Protein AF-A0AAW3WI13-F1 (afdb_monomer_lite)

pLDDT: mean 82.5, std 10.43, range [44.22, 94.81]

InterPro domains:
  IPR013324 RNA polymerase sigma factor, region 3/4-like [SSF88659] (27-85)

Foldseek 3Di:
DDPVVLVVLVVVVVVVDPVSVVVNCVVVVLQVVLLVVLLVPDDPVLNVLCCVCPVVVDDLVVVCVVVVHDSVVSVVSPVVSVVSSCVSSPPD

Secondary structure (DSSP, 8-state):
--HHHHHHHHHHHHTT-HHHHHHHHHHHHHHHHHHHHHHHTS-HHHHHHHIIIIIS---HHHHHHHTT--HHHHHHHHHHHHHHHHHHHT--

Sequence (92 aa):
MDFDYVETLVTRCKGNDEEAKEKLVYDEMCDYDDLKLALKNLNEEELELIDFVFYKNYTVKEYA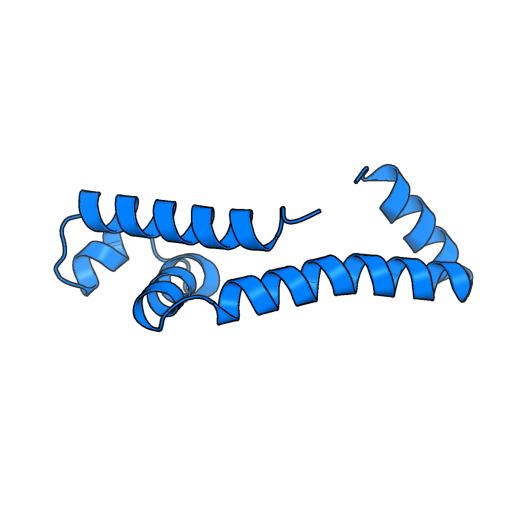YFKNMCYSTAIQRNKNILMKILNNISLY

Radius of gyration: 17.92 Å; chains: 1; bounding box: 33×23×50 Å

Structure (mmCIF, N/CA/C/O backbone):
data_AF-A0AAW3WI13-F1
#
_entry.id   AF-A0AAW3WI13-F1
#
loop_
_atom_site.group_PDB
_atom_site.id
_atom_site.type_symbol
_atom_site.label_atom_id
_atom_site.label_alt_id
_atom_site.label_comp_id
_atom_site.label_asym_id
_atom_site.label_entity_id
_atom_site.label_seq_id
_atom_site.pdbx_PDB_ins_code
_atom_site.Cartn_x
_atom_site.Cartn_y
_atom_site.Cartn_z
_atom_site.occupancy
_atom_site.B_iso_or_equiv
_atom_site.auth_seq_id
_atom_site.auth_comp_id
_atom_site.auth_asym_id
_atom_site.auth_atom_id
_atom_site.pdbx_PDB_model_num
ATOM 1 N N . MET A 1 1 ? 7.666 10.869 -16.968 1.00 59.41 1 MET A N 1
ATOM 2 C CA . MET A 1 1 ? 8.036 10.068 -18.147 1.00 59.41 1 MET A CA 1
ATOM 3 C C . MET A 1 1 ? 6.808 9.880 -19.015 1.00 59.41 1 MET A C 1
ATOM 5 O O . MET A 1 1 ? 5.741 9.688 -18.446 1.00 59.41 1 MET A O 1
ATOM 9 N N . ASP A 1 2 ? 6.927 10.029 -20.333 1.00 70.88 2 ASP A N 1
ATOM 10 C CA . ASP A 1 2 ? 5.784 9.941 -21.255 1.00 70.88 2 ASP A CA 1
ATOM 11 C C . ASP A 1 2 ? 5.624 8.508 -21.785 1.00 70.88 2 ASP A C 1
ATOM 13 O O . ASP A 1 2 ? 6.616 7.831 -22.063 1.00 70.88 2 ASP A O 1
ATOM 17 N N . PHE A 1 3 ? 4.383 8.050 -21.928 1.00 72.44 3 PHE A N 1
ATOM 18 C CA . PHE A 1 3 ? 4.041 6.709 -22.403 1.00 72.44 3 PHE A CA 1
ATOM 19 C C . PHE A 1 3 ? 4.611 6.442 -23.810 1.00 72.44 3 PHE A C 1
ATOM 21 O O . PHE A 1 3 ? 5.133 5.357 -24.076 1.00 72.44 3 PHE A O 1
ATOM 28 N N . ASP A 1 4 ? 4.630 7.472 -24.663 1.00 76.44 4 ASP A N 1
ATOM 29 C CA . ASP A 1 4 ? 5.153 7.419 -26.036 1.00 76.44 4 ASP A CA 1
ATOM 30 C C . ASP A 1 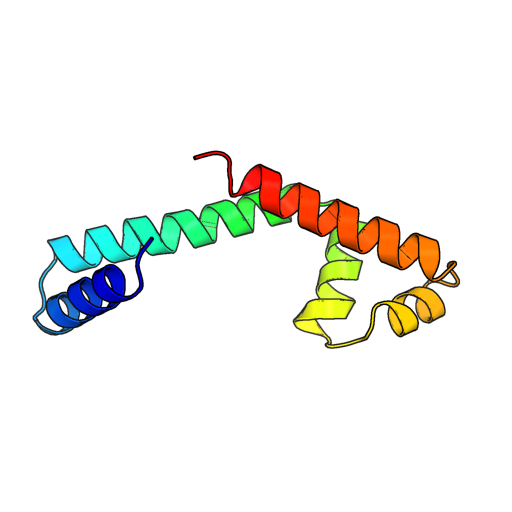4 ? 6.662 7.092 -26.095 1.00 76.44 4 ASP A C 1
ATOM 32 O O . ASP A 1 4 ? 7.156 6.469 -27.044 1.00 76.44 4 ASP A O 1
ATOM 36 N N . TYR A 1 5 ? 7.420 7.485 -25.064 1.00 79.94 5 TYR A N 1
ATOM 37 C CA . TYR A 1 5 ? 8.855 7.208 -24.968 1.00 79.94 5 TYR A CA 1
ATOM 38 C C . TYR A 1 5 ? 9.125 5.725 -24.682 1.00 79.94 5 TYR A C 1
ATOM 40 O O . TYR A 1 5 ? 9.956 5.105 -25.354 1.00 79.94 5 TYR A O 1
ATOM 48 N N . VAL A 1 6 ? 8.374 5.138 -23.744 1.00 76.88 6 VAL A N 1
ATOM 49 C CA . VAL A 1 6 ? 8.473 3.711 -23.396 1.00 76.88 6 VAL A CA 1
ATOM 50 C C . VAL A 1 6 ? 8.074 2.846 -24.592 1.00 76.88 6 VAL A C 1
ATOM 52 O O . VAL A 1 6 ? 8.793 1.913 -24.951 1.00 76.88 6 VAL A O 1
ATOM 55 N N . GLU A 1 7 ? 6.986 3.191 -25.288 1.00 82.00 7 GLU A N 1
ATOM 56 C CA . GLU A 1 7 ? 6.533 2.448 -26.471 1.00 82.00 7 GLU A CA 1
ATOM 57 C C . GLU A 1 7 ? 7.575 2.467 -27.607 1.00 82.00 7 GLU A C 1
ATOM 59 O O . GLU A 1 7 ? 7.834 1.446 -28.264 1.00 82.00 7 GLU A O 1
ATOM 64 N N . THR A 1 8 ? 8.248 3.607 -27.791 1.00 82.94 8 THR A N 1
ATOM 65 C CA . THR A 1 8 ? 9.328 3.760 -28.773 1.00 82.94 8 THR A CA 1
ATOM 66 C C . THR A 1 8 ? 10.524 2.866 -28.443 1.00 82.94 8 THR A C 1
ATOM 68 O O . THR A 1 8 ? 11.052 2.192 -29.334 1.00 82.94 8 THR A O 1
ATOM 71 N N . LEU A 1 9 ? 10.953 2.823 -27.178 1.00 81.06 9 LEU A N 1
ATOM 72 C CA . LEU A 1 9 ? 12.064 1.972 -26.758 1.00 81.06 9 LEU A CA 1
ATOM 73 C C . LEU A 1 9 ? 11.723 0.481 -26.880 1.00 81.06 9 LEU A C 1
ATOM 75 O O . LEU A 1 9 ? 12.510 -0.278 -27.443 1.00 81.06 9 LEU A O 1
ATOM 79 N N . VAL A 1 10 ? 10.522 0.067 -26.460 1.00 82.06 10 VAL A N 1
ATOM 80 C CA . VAL A 1 10 ? 10.058 -1.329 -26.568 1.00 82.06 10 VAL A CA 1
ATOM 81 C C . VAL A 1 10 ? 10.032 -1.789 -28.027 1.00 82.06 10 VAL A C 1
ATOM 83 O O . VAL A 1 10 ? 10.436 -2.911 -28.348 1.00 82.06 10 VAL A O 1
ATOM 86 N N . THR A 1 11 ? 9.599 -0.914 -28.937 1.00 83.88 11 THR A N 1
ATOM 87 C CA . THR A 1 11 ? 9.596 -1.195 -30.378 1.00 83.88 11 THR A CA 1
ATOM 88 C C . THR A 1 11 ? 11.014 -1.398 -30.918 1.00 83.88 11 THR A C 1
ATOM 90 O O . THR A 1 11 ? 11.239 -2.306 -31.720 1.00 83.88 11 THR A O 1
ATOM 93 N N . ARG A 1 12 ? 11.994 -0.621 -30.440 1.00 81.19 12 ARG A N 1
ATOM 94 C CA . ARG A 1 12 ? 13.411 -0.764 -30.823 1.00 81.19 12 ARG A CA 1
ATOM 95 C C . ARG A 1 12 ? 14.061 -2.015 -30.232 1.00 81.19 12 ARG A C 1
ATOM 97 O O . ARG A 1 12 ? 14.799 -2.699 -30.937 1.00 81.19 12 ARG A O 1
ATOM 104 N N . CYS A 1 13 ? 13.719 -2.400 -29.003 1.00 81.12 13 CYS A N 1
ATOM 105 C CA . CYS A 1 13 ? 14.206 -3.642 -28.394 1.00 81.12 13 CYS A CA 1
ATOM 106 C C . CYS A 1 13 ? 13.741 -4.897 -29.142 1.00 81.12 13 CYS A C 1
ATOM 108 O O . CYS A 1 13 ? 14.514 -5.850 -29.266 1.00 81.12 13 CYS A O 1
ATOM 110 N N . LYS A 1 14 ? 12.520 -4.888 -29.703 1.00 81.62 14 LYS A N 1
ATOM 111 C CA . LYS A 1 14 ? 12.044 -5.947 -30.618 1.00 81.62 14 LYS A CA 1
ATOM 112 C C . LYS A 1 14 ? 12.903 -6.053 -31.887 1.00 81.62 14 LYS A C 1
ATOM 114 O O . LYS A 1 14 ? 12.962 -7.121 -32.487 1.00 81.62 14 LYS A O 1
ATOM 119 N N . GLY A 1 15 ? 13.593 -4.976 -32.262 1.00 81.12 15 GLY A N 1
ATOM 120 C CA . GLY A 1 15 ? 14.586 -4.921 -33.336 1.00 81.12 15 GLY A CA 1
ATOM 121 C C . GLY A 1 15 ? 16.007 -5.339 -32.932 1.00 81.12 15 GLY A C 1
ATOM 122 O O . GLY A 1 15 ? 16.922 -5.123 -33.718 1.00 81.12 15 GLY A O 1
ATOM 123 N N . ASN A 1 16 ? 16.205 -5.936 -31.747 1.00 82.00 16 ASN A N 1
ATOM 124 C CA . ASN A 1 16 ? 17.508 -6.328 -31.184 1.00 82.00 16 ASN A CA 1
ATOM 125 C C . ASN A 1 16 ? 18.493 -5.183 -30.888 1.00 82.00 16 ASN A C 1
ATOM 127 O O . ASN A 1 16 ? 19.666 -5.456 -30.653 1.00 82.00 16 ASN A O 1
ATOM 131 N N . ASP A 1 17 ? 18.026 -3.938 -30.814 1.00 88.38 17 ASP A N 1
ATOM 132 C CA . ASP A 1 17 ? 18.848 -2.802 -30.391 1.00 88.38 17 ASP A CA 1
ATOM 133 C C . ASP A 1 17 ? 19.281 -2.961 -28.919 1.00 88.38 17 ASP A C 1
ATOM 135 O O . ASP A 1 17 ? 18.446 -3.086 -28.018 1.00 88.38 17 ASP A O 1
ATOM 139 N N . GLU A 1 18 ? 20.591 -3.018 -28.693 1.00 83.75 18 GLU A N 1
ATOM 140 C CA . GLU A 1 18 ? 21.208 -3.270 -27.388 1.00 83.75 18 GLU A CA 1
ATOM 141 C C . GLU A 1 18 ? 21.235 -2.004 -26.515 1.00 83.75 18 GLU A C 1
ATOM 143 O O . GLU A 1 18 ? 20.999 -2.091 -25.313 1.00 83.75 18 GLU A O 1
ATOM 148 N N . GLU A 1 19 ? 21.372 -0.820 -27.121 1.00 82.81 19 GLU A N 1
ATOM 149 C CA . GLU A 1 19 ? 21.340 0.474 -26.426 1.00 82.81 19 GLU A CA 1
ATOM 150 C C . GLU A 1 19 ? 19.924 0.789 -25.921 1.00 82.81 19 GLU A C 1
ATOM 152 O O . GLU A 1 19 ? 19.739 1.290 -24.811 1.00 82.81 19 GLU A O 1
ATOM 157 N N . ALA A 1 20 ? 18.897 0.457 -26.711 1.00 80.12 20 ALA A N 1
ATOM 158 C CA . ALA A 1 20 ? 17.506 0.585 -26.283 1.00 80.12 20 ALA A CA 1
ATOM 159 C C . ALA A 1 20 ? 17.171 -0.369 -25.125 1.00 80.12 20 ALA A C 1
ATOM 161 O O . ALA A 1 20 ? 16.431 0.017 -24.220 1.00 80.12 20 ALA A O 1
ATOM 162 N N . LYS A 1 21 ? 17.731 -1.591 -25.133 1.00 74.25 21 LYS A N 1
ATOM 163 C CA . LYS A 1 21 ? 17.582 -2.550 -24.025 1.00 74.25 21 LYS A CA 1
ATOM 164 C C . LYS A 1 21 ? 18.254 -2.027 -22.766 1.00 74.25 21 LYS A C 1
ATOM 166 O O . LYS A 1 21 ? 17.634 -2.057 -21.716 1.00 74.25 21 LYS A O 1
ATOM 171 N N . GLU A 1 22 ? 19.481 -1.528 -22.870 1.00 77.62 22 GLU A N 1
ATOM 172 C CA . GLU A 1 22 ? 20.213 -0.981 -21.727 1.00 77.62 22 GLU A CA 1
ATOM 173 C C . GLU A 1 22 ? 19.509 0.251 -21.145 1.00 77.62 22 GLU A C 1
ATOM 175 O O . GLU A 1 22 ? 19.371 0.348 -19.931 1.00 77.62 22 GLU A O 1
ATOM 180 N N . LYS A 1 23 ? 18.960 1.136 -21.991 1.00 75.12 23 LYS A N 1
ATOM 181 C CA . LYS A 1 23 ? 18.146 2.277 -21.542 1.00 75.12 23 LYS A CA 1
ATOM 182 C C . LYS A 1 23 ? 16.831 1.857 -20.895 1.00 75.12 23 LYS A C 1
ATOM 184 O O . LYS A 1 23 ? 16.530 2.387 -19.838 1.00 75.12 23 LYS A O 1
ATOM 189 N N . LEU A 1 24 ? 16.071 0.920 -21.475 1.00 72.75 24 LEU A N 1
ATOM 190 C CA . LEU A 1 24 ? 14.856 0.401 -20.824 1.00 72.75 24 LEU A CA 1
ATOM 191 C C . LEU A 1 24 ? 15.170 -0.271 -19.501 1.00 72.75 24 LEU A C 1
ATOM 193 O O . LEU A 1 24 ? 14.470 -0.043 -18.531 1.00 72.75 24 LEU A O 1
ATOM 197 N N . VAL A 1 25 ? 16.217 -1.092 -19.463 1.00 67.69 25 VAL A N 1
ATOM 198 C CA . VAL A 1 25 ? 16.628 -1.780 -18.243 1.00 67.69 25 VAL A CA 1
ATOM 199 C C . VAL A 1 25 ? 17.059 -0.765 -17.199 1.00 67.69 25 VAL A C 1
ATOM 201 O O . VAL A 1 25 ? 16.635 -0.889 -16.067 1.00 67.69 25 VAL A O 1
ATOM 204 N N . TYR A 1 26 ? 17.842 0.253 -17.549 1.00 67.00 26 TYR A N 1
ATOM 205 C CA . TYR A 1 26 ? 18.252 1.293 -16.605 1.00 67.00 26 TYR A CA 1
ATOM 206 C C . TYR A 1 26 ? 17.051 2.052 -16.025 1.00 67.00 26 TYR A C 1
ATOM 208 O O . TYR A 1 26 ? 17.014 2.331 -14.834 1.00 67.00 26 TYR A O 1
ATOM 216 N N . ASP A 1 27 ? 16.064 2.342 -16.862 1.00 63.31 27 ASP A N 1
ATOM 217 C CA . ASP A 1 27 ? 14.883 3.133 -16.525 1.00 63.31 27 ASP A CA 1
ATOM 218 C C . ASP A 1 27 ? 13.847 2.313 -15.725 1.00 63.31 27 ASP A C 1
ATOM 220 O O . ASP A 1 27 ? 13.440 2.714 -14.637 1.00 63.31 27 ASP A O 1
ATOM 224 N N . GLU A 1 28 ? 13.531 1.088 -16.167 1.00 62.25 28 GLU A N 1
ATOM 225 C CA . GLU A 1 28 ? 12.692 0.134 -15.423 1.00 62.25 28 GLU A CA 1
ATOM 226 C C . GLU A 1 28 ? 13.371 -0.368 -14.136 1.00 62.25 28 GLU A C 1
ATOM 228 O O . GLU A 1 28 ? 12.690 -0.609 -13.135 1.00 62.25 28 GLU A O 1
ATOM 233 N N . MET A 1 29 ? 14.702 -0.546 -14.125 1.00 59.12 29 MET A N 1
ATOM 234 C CA . MET A 1 29 ? 15.432 -0.929 -12.909 1.00 59.12 29 MET A CA 1
ATOM 235 C C . MET A 1 29 ? 15.498 0.221 -11.916 1.00 59.12 29 MET A C 1
ATOM 237 O O . MET A 1 29 ? 15.406 -0.063 -10.727 1.00 59.12 29 MET A O 1
ATOM 241 N N . CYS A 1 30 ? 15.617 1.478 -12.362 1.00 58.44 30 CYS A N 1
ATOM 242 C CA . CYS A 1 30 ? 15.584 2.631 -11.459 1.00 58.44 30 CYS A CA 1
ATOM 243 C C . CYS A 1 30 ? 14.252 2.663 -10.699 1.00 58.44 30 CYS A C 1
ATOM 245 O O . CYS A 1 30 ? 14.249 2.600 -9.472 1.00 58.44 30 CYS A O 1
ATOM 247 N N . ASP A 1 31 ? 13.126 2.589 -11.415 1.00 67.38 31 ASP A N 1
ATOM 248 C CA . ASP A 1 31 ? 11.793 2.569 -10.803 1.00 67.38 31 ASP A CA 1
ATOM 249 C C . ASP A 1 31 ? 11.591 1.362 -9.862 1.00 67.38 31 ASP A C 1
ATOM 251 O O . ASP A 1 31 ? 10.994 1.482 -8.785 1.00 67.38 31 ASP A O 1
ATOM 255 N N . TYR A 1 32 ? 12.097 0.180 -10.238 1.00 71.44 32 TYR A N 1
ATOM 256 C CA . TYR A 1 32 ? 11.983 -1.030 -9.419 1.00 71.44 32 TYR A CA 1
ATOM 257 C C . TYR A 1 32 ? 12.869 -0.996 -8.168 1.00 71.44 32 TYR A C 1
ATOM 259 O O . TYR A 1 32 ? 12.414 -1.375 -7.083 1.00 71.44 32 TYR A O 1
ATOM 267 N N . ASP A 1 33 ? 14.126 -0.572 -8.293 1.00 72.88 33 ASP A N 1
ATOM 268 C CA . ASP A 1 33 ? 15.064 -0.515 -7.175 1.00 72.88 33 ASP A CA 1
ATOM 269 C C . ASP A 1 33 ? 14.712 0.618 -6.208 1.00 72.88 33 ASP A C 1
ATOM 271 O O . ASP A 1 33 ? 14.795 0.403 -4.995 1.00 72.88 33 ASP A O 1
ATOM 275 N N . ASP A 1 34 ? 14.206 1.750 -6.701 1.00 75.38 34 ASP A N 1
ATOM 276 C CA . ASP A 1 34 ? 13.685 2.839 -5.871 1.00 75.38 34 ASP A CA 1
ATOM 277 C C . ASP A 1 34 ? 12.441 2.397 -5.099 1.00 75.38 34 ASP A C 1
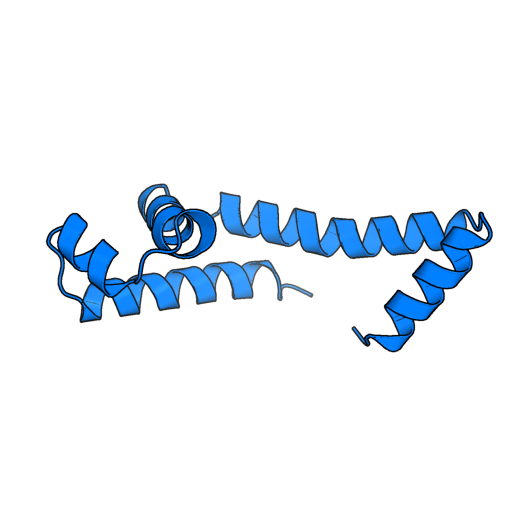ATOM 279 O O . ASP A 1 34 ? 12.352 2.594 -3.882 1.00 75.38 34 ASP A O 1
ATOM 283 N N . LEU A 1 35 ? 11.509 1.694 -5.755 1.00 78.88 35 LEU A N 1
ATOM 284 C CA . LEU A 1 35 ? 10.354 1.101 -5.080 1.00 78.88 35 LEU A CA 1
ATOM 285 C C . LEU A 1 35 ? 10.791 0.064 -4.036 1.00 78.88 35 LEU A C 1
ATOM 287 O O . LEU A 1 35 ? 10.281 0.040 -2.914 1.00 78.88 35 LEU A O 1
ATOM 291 N N . LYS A 1 36 ? 11.761 -0.790 -4.366 1.00 82.00 36 LYS A N 1
ATOM 292 C CA . LYS A 1 36 ? 12.285 -1.817 -3.458 1.00 82.00 36 LYS A CA 1
ATOM 293 C C . LYS A 1 36 ? 13.016 -1.208 -2.264 1.00 82.00 36 LYS A C 1
ATOM 295 O O . LYS A 1 36 ? 12.891 -1.723 -1.151 1.00 82.00 36 LYS A O 1
ATOM 300 N N . LEU A 1 37 ? 13.763 -0.127 -2.465 1.00 81.31 37 LEU A N 1
ATOM 301 C CA . LEU A 1 37 ? 14.428 0.622 -1.404 1.00 81.31 37 LEU A CA 1
ATOM 302 C C . LEU A 1 37 ? 13.400 1.328 -0.511 1.00 81.31 37 LEU A C 1
ATOM 304 O O . LEU A 1 37 ? 13.475 1.222 0.713 1.00 81.31 37 LEU A O 1
ATOM 308 N N . ALA A 1 38 ? 12.390 1.959 -1.114 1.00 82.12 38 ALA A N 1
ATOM 309 C CA . ALA A 1 38 ? 11.283 2.588 -0.407 1.00 82.12 38 ALA A CA 1
ATOM 310 C C . ALA A 1 38 ? 10.526 1.584 0.477 1.00 82.12 38 ALA A C 1
ATOM 312 O O . ALA A 1 38 ? 10.226 1.886 1.632 1.00 82.12 38 ALA A O 1
ATOM 313 N N . LEU A 1 39 ? 10.283 0.368 -0.028 1.00 84.31 39 LEU A N 1
ATOM 314 C CA . LEU A 1 39 ? 9.669 -0.715 0.741 1.00 84.31 39 LEU A CA 1
ATOM 315 C C . LEU A 1 39 ? 10.579 -1.226 1.869 1.00 84.31 39 LEU A C 1
ATOM 317 O O . LEU A 1 39 ? 10.089 -1.493 2.961 1.00 84.31 39 LEU A O 1
ATOM 321 N N . LYS A 1 40 ? 11.899 -1.321 1.658 1.00 84.75 40 LYS A N 1
ATOM 322 C CA . LYS A 1 40 ? 12.857 -1.695 2.720 1.00 84.75 40 LYS A CA 1
ATOM 323 C C . LYS A 1 40 ? 12.926 -0.683 3.867 1.00 84.75 40 LYS A C 1
ATOM 325 O O . LYS A 1 40 ? 13.287 -1.064 4.976 1.00 84.75 40 LYS A O 1
ATOM 330 N N . ASN A 1 41 ? 12.598 0.582 3.609 1.00 85.25 41 ASN A N 1
ATOM 331 C CA . ASN A 1 41 ? 12.573 1.640 4.622 1.00 85.25 41 ASN A CA 1
ATOM 332 C C . ASN A 1 41 ? 11.291 1.636 5.478 1.00 85.25 41 ASN A C 1
ATOM 334 O O . ASN A 1 41 ? 11.175 2.432 6.416 1.00 85.25 41 ASN A O 1
ATOM 338 N N . LEU A 1 42 ? 10.326 0.764 5.173 1.00 87.19 42 LEU A N 1
ATOM 339 C CA . LEU A 1 42 ? 9.126 0.558 5.980 1.00 87.19 42 LEU A CA 1
ATOM 340 C C . LEU A 1 42 ? 9.412 -0.403 7.135 1.00 87.19 42 LEU A C 1
ATOM 342 O O . LEU A 1 42 ? 10.210 -1.332 7.017 1.00 87.19 42 LEU A O 1
ATOM 346 N N . ASN A 1 43 ? 8.737 -0.193 8.263 1.00 90.44 43 ASN A N 1
ATOM 347 C CA . ASN A 1 43 ? 8.801 -1.142 9.375 1.00 90.44 43 ASN A CA 1
ATOM 348 C C . ASN A 1 43 ? 7.876 -2.357 9.147 1.00 90.44 43 ASN A C 1
ATOM 350 O O . ASN A 1 43 ? 7.068 -2.377 8.220 1.00 90.44 43 ASN A O 1
ATOM 354 N N . GLU A 1 44 ? 7.972 -3.369 10.014 1.00 89.75 44 GLU A N 1
ATOM 355 C CA . GLU A 1 44 ? 7.184 -4.606 9.890 1.00 89.75 44 GLU A CA 1
ATOM 356 C C . GLU A 1 44 ? 5.665 -4.364 9.904 1.00 89.75 44 GLU A C 1
ATOM 358 O O . GLU A 1 44 ? 4.954 -4.954 9.094 1.00 89.75 44 GLU A O 1
ATOM 363 N N . GLU A 1 45 ? 5.158 -3.463 10.755 1.00 86.88 45 GLU A N 1
ATOM 364 C CA . GLU A 1 45 ? 3.722 -3.136 10.788 1.00 86.88 45 GLU A CA 1
ATOM 365 C C . GLU A 1 45 ? 3.258 -2.440 9.499 1.00 86.88 45 GLU A C 1
ATOM 367 O O . GLU A 1 45 ? 2.129 -2.626 9.043 1.00 86.88 45 GLU A O 1
ATOM 372 N N . GLU A 1 46 ? 4.113 -1.598 8.921 1.00 90.38 46 GLU A N 1
ATOM 373 C CA . GLU A 1 46 ? 3.841 -0.867 7.686 1.00 90.38 46 GLU A CA 1
ATOM 374 C C . GLU A 1 46 ? 3.840 -1.805 6.473 1.00 90.38 46 GLU A C 1
ATOM 376 O O . GLU A 1 46 ? 2.946 -1.715 5.628 1.00 90.38 46 GLU A O 1
ATOM 381 N N . LEU A 1 47 ? 4.791 -2.740 6.423 1.00 89.94 47 LEU A N 1
ATOM 382 C CA . LEU A 1 47 ? 4.839 -3.800 5.417 1.00 89.94 47 LEU A CA 1
ATOM 383 C C . LEU A 1 47 ? 3.639 -4.738 5.527 1.00 89.94 47 LEU A C 1
ATOM 385 O O . LEU A 1 47 ? 3.059 -5.098 4.507 1.00 89.94 47 LEU A O 1
ATOM 389 N N . GLU A 1 48 ? 3.231 -5.094 6.745 1.00 91.38 48 GLU A N 1
ATOM 390 C CA . GLU A 1 48 ? 2.049 -5.924 6.969 1.00 91.38 48 GLU A CA 1
ATOM 391 C C . GLU A 1 48 ? 0.784 -5.247 6.435 1.00 91.38 48 GLU A C 1
ATOM 393 O O . GLU A 1 48 ? -0.017 -5.905 5.773 1.00 91.38 48 GLU A O 1
ATOM 398 N N . LEU A 1 49 ? 0.609 -3.937 6.662 1.00 90.50 49 LEU A N 1
ATOM 399 C CA . LEU A 1 49 ? -0.528 -3.196 6.108 1.00 90.50 49 LEU A CA 1
ATOM 400 C C . LEU A 1 49 ? -0.504 -3.194 4.574 1.00 90.50 49 LEU A C 1
ATOM 402 O O . LEU A 1 49 ? -1.543 -3.426 3.956 1.00 90.50 49 LEU A O 1
ATOM 406 N N . ILE A 1 50 ? 0.659 -2.942 3.963 1.00 89.94 50 ILE A N 1
ATOM 407 C CA . ILE A 1 50 ? 0.816 -2.984 2.502 1.00 89.94 50 ILE A CA 1
ATOM 408 C C . ILE A 1 50 ? 0.463 -4.376 1.976 1.00 89.94 50 ILE A C 1
ATOM 410 O O . ILE A 1 50 ? -0.301 -4.493 1.022 1.00 89.94 50 ILE A O 1
ATOM 414 N N . ASP A 1 51 ? 0.950 -5.432 2.623 1.00 90.69 51 ASP A N 1
ATOM 415 C CA . ASP A 1 51 ? 0.671 -6.807 2.223 1.00 90.69 51 ASP A CA 1
ATOM 416 C C . ASP A 1 51 ? -0.809 -7.165 2.342 1.00 90.69 51 ASP A C 1
ATOM 418 O O . ASP A 1 51 ? -1.394 -7.757 1.434 1.00 90.69 51 ASP A O 1
ATOM 422 N N . PHE A 1 52 ? -1.455 -6.715 3.414 1.00 90.12 52 PHE A N 1
ATOM 423 C CA . PHE A 1 52 ? -2.884 -6.911 3.604 1.00 90.12 52 PHE A CA 1
ATOM 424 C C . PHE A 1 52 ? -3.718 -6.211 2.527 1.00 90.12 52 PHE A C 1
ATOM 426 O O . PHE A 1 52 ? -4.639 -6.809 1.969 1.00 90.12 52 PHE A O 1
ATOM 433 N N . VAL A 1 53 ? -3.400 -4.950 2.237 1.00 88.31 53 VAL A N 1
ATOM 434 C CA . VAL A 1 53 ? -4.220 -4.106 1.363 1.00 88.31 53 VAL A CA 1
ATOM 435 C C . VAL A 1 53 ? -3.937 -4.367 -0.115 1.00 88.31 53 VAL A C 1
ATOM 437 O O . VAL A 1 53 ? -4.872 -4.476 -0.902 1.00 88.31 53 VAL A O 1
ATOM 440 N N . PHE A 1 54 ? -2.666 -4.493 -0.500 1.00 84.25 54 PHE A N 1
ATOM 441 C CA . PHE A 1 54 ? -2.257 -4.559 -1.905 1.00 84.25 54 PHE A CA 1
ATOM 442 C C . PHE A 1 54 ? -2.049 -5.987 -2.418 1.00 84.25 54 PHE A C 1
ATOM 444 O O . PHE A 1 54 ? -2.435 -6.268 -3.549 1.00 84.25 54 PHE A O 1
ATOM 451 N N . TYR A 1 55 ? -1.481 -6.902 -1.622 1.00 86.19 55 TYR A N 1
ATOM 452 C CA . TYR A 1 55 ? -1.220 -8.278 -2.080 1.00 86.19 55 TYR A CA 1
ATOM 453 C C . TYR A 1 55 ? -2.362 -9.239 -1.747 1.00 86.19 55 TYR A C 1
ATOM 455 O O . TYR A 1 55 ? -2.724 -10.085 -2.564 1.00 86.19 55 TYR A O 1
ATOM 463 N N . LYS A 1 56 ? -2.970 -9.096 -0.567 1.00 88.62 56 LYS A N 1
ATOM 464 C CA . LYS A 1 56 ? -4.107 -9.921 -0.127 1.00 88.62 56 LYS A CA 1
ATOM 465 C C . LYS A 1 56 ? -5.471 -9.321 -0.474 1.00 88.62 56 LYS A C 1
ATOM 467 O O . LYS A 1 56 ? -6.487 -9.984 -0.283 1.00 88.62 56 LYS A O 1
ATOM 472 N N . ASN A 1 57 ? -5.480 -8.109 -1.031 1.00 88.12 57 ASN A N 1
ATOM 473 C CA . ASN A 1 57 ? -6.657 -7.432 -1.572 1.00 88.12 57 ASN A CA 1
ATOM 474 C C . ASN A 1 57 ? -7.767 -7.163 -0.534 1.00 88.12 57 ASN A C 1
ATOM 476 O O . ASN A 1 57 ? -8.948 -7.089 -0.877 1.00 88.12 57 ASN A O 1
ATOM 480 N N . TYR A 1 58 ? -7.398 -7.028 0.743 1.00 90.00 58 TYR A N 1
ATOM 481 C CA . TYR A 1 58 ? -8.318 -6.609 1.796 1.00 90.00 58 TYR A CA 1
ATOM 482 C C . TYR A 1 58 ? -8.489 -5.092 1.805 1.00 90.00 58 TYR A C 1
ATOM 484 O O . TYR A 1 58 ? -7.613 -4.314 1.432 1.00 90.00 58 TYR A O 1
ATOM 492 N N . THR A 1 59 ? -9.612 -4.635 2.336 1.00 91.19 59 THR A N 1
ATOM 493 C CA . THR A 1 59 ? -9.828 -3.215 2.594 1.00 91.19 59 THR A CA 1
ATOM 494 C C . THR A 1 59 ? -9.086 -2.762 3.854 1.00 91.19 59 THR A C 1
ATOM 496 O O . THR A 1 59 ? -8.925 -3.504 4.825 1.00 91.19 59 THR A O 1
ATOM 499 N N . VAL A 1 60 ? -8.727 -1.475 3.912 1.00 90.19 60 VAL A N 1
ATOM 500 C CA . VAL A 1 60 ? -8.172 -0.852 5.133 1.00 90.19 60 VAL A CA 1
ATOM 501 C C . VAL A 1 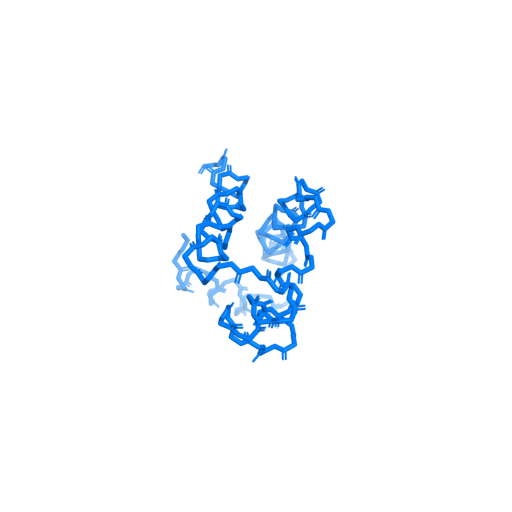60 ? -9.125 -1.013 6.330 1.00 90.19 60 VAL A C 1
ATOM 503 O O . VAL A 1 60 ? -8.690 -1.083 7.479 1.00 90.19 60 VAL A O 1
ATOM 506 N N . LYS A 1 61 ? -10.437 -1.105 6.072 1.00 91.69 61 LYS A N 1
ATOM 507 C CA . LYS A 1 61 ? -11.458 -1.347 7.097 1.00 91.69 61 LYS A CA 1
ATOM 508 C C . LYS A 1 61 ? -11.353 -2.749 7.697 1.00 91.69 61 LYS A C 1
ATOM 510 O O . LYS A 1 61 ? -11.439 -2.883 8.914 1.00 91.69 61 LYS A O 1
ATOM 515 N N . GLU A 1 62 ? -11.155 -3.770 6.868 1.00 91.88 62 GLU A N 1
ATOM 516 C CA . GLU A 1 62 ? -10.943 -5.145 7.332 1.00 91.88 62 GLU A CA 1
ATOM 517 C C . GLU A 1 62 ? -9.636 -5.263 8.107 1.00 91.88 62 GLU A C 1
ATOM 519 O O . GLU A 1 62 ? -9.638 -5.819 9.201 1.00 91.88 62 GLU A O 1
ATOM 524 N N . TYR A 1 63 ? -8.550 -4.652 7.623 1.00 91.88 63 TYR A N 1
ATOM 525 C CA . TYR A 1 63 ? -7.295 -4.591 8.377 1.00 91.88 63 TYR A CA 1
ATOM 526 C C . TYR A 1 63 ? -7.487 -3.959 9.765 1.00 91.88 63 TYR A C 1
ATOM 528 O O . TYR A 1 63 ? -7.019 -4.497 10.769 1.00 91.88 63 TYR A O 1
ATOM 536 N N . ALA A 1 64 ? -8.221 -2.842 9.840 1.00 93.12 64 ALA A N 1
ATOM 537 C CA . ALA A 1 64 ? -8.515 -2.180 11.108 1.00 93.12 64 ALA A CA 1
ATOM 538 C C . ALA A 1 64 ? -9.279 -3.102 12.072 1.00 93.12 64 ALA A C 1
ATOM 540 O O . ALA A 1 64 ? -8.971 -3.140 13.263 1.00 93.12 64 ALA A O 1
ATOM 541 N N . TYR A 1 65 ? -10.232 -3.877 11.547 1.00 93.38 65 TYR A N 1
ATOM 542 C CA . TYR A 1 65 ? -10.970 -4.874 12.315 1.00 93.38 65 TYR A CA 1
ATOM 543 C C . TYR A 1 65 ? -10.056 -6.001 12.817 1.00 93.38 65 TYR A C 1
ATOM 545 O O . TYR A 1 65 ? -10.068 -6.303 14.009 1.00 93.38 65 TYR A O 1
ATOM 553 N N . PHE A 1 66 ? -9.206 -6.566 11.952 1.00 90.88 66 PHE A N 1
ATOM 554 C CA . PHE A 1 66 ? -8.269 -7.636 12.321 1.00 90.88 66 PHE A CA 1
ATOM 555 C C . PHE A 1 66 ? -7.262 -7.207 13.390 1.00 90.88 66 PHE A C 1
ATOM 557 O O . PHE A 1 66 ? -6.968 -7.973 14.305 1.00 90.88 66 PHE A O 1
ATOM 564 N N . LYS A 1 67 ? -6.756 -5.973 13.310 1.00 89.12 67 LYS A N 1
ATOM 565 C CA . LYS A 1 67 ? -5.828 -5.412 14.301 1.00 89.12 67 LYS A CA 1
ATOM 566 C C . LYS A 1 67 ? -6.519 -4.825 15.533 1.00 89.12 67 LYS A C 1
ATOM 568 O O . LYS A 1 67 ? -5.831 -4.284 16.395 1.00 89.12 67 LYS A O 1
ATOM 573 N N . ASN A 1 68 ? -7.850 -4.911 15.621 1.00 92.50 68 ASN A N 1
ATOM 574 C CA . ASN A 1 68 ? -8.652 -4.292 16.676 1.00 92.50 68 ASN A CA 1
ATOM 575 C C . ASN A 1 68 ? -8.289 -2.806 16.896 1.00 92.50 68 ASN A C 1
ATOM 577 O O . ASN A 1 68 ? 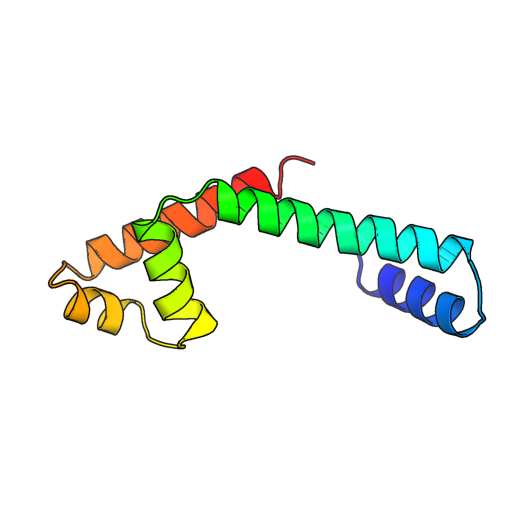-8.067 -2.354 18.019 1.00 92.50 68 ASN A O 1
ATOM 581 N N . MET A 1 69 ? -8.173 -2.049 15.800 1.00 92.06 69 MET A N 1
ATOM 582 C CA . MET A 1 69 ? -7.811 -0.632 15.814 1.00 92.06 69 MET A CA 1
ATOM 583 C C . MET A 1 69 ? -8.891 0.251 15.193 1.00 92.06 69 MET A C 1
ATOM 585 O O . MET A 1 69 ? -9.698 -0.178 14.368 1.00 92.06 69 MET A O 1
ATOM 589 N N . CYS A 1 70 ? -8.877 1.532 15.558 1.00 94.81 70 CYS A N 1
ATOM 590 C CA . CYS A 1 70 ? -9.784 2.515 14.980 1.00 94.81 70 CYS A CA 1
ATOM 591 C C . CYS A 1 70 ? -9.550 2.668 13.471 1.00 94.81 70 CYS A C 1
ATOM 593 O O . CYS A 1 70 ? -8.421 2.845 13.011 1.00 94.81 70 CYS A O 1
ATOM 595 N N . TYR A 1 71 ? -10.640 2.691 12.701 1.00 92.31 71 TYR A N 1
ATOM 596 C CA . TYR A 1 71 ? -10.582 2.844 11.246 1.00 92.31 71 TYR A CA 1
ATOM 597 C C . TYR A 1 71 ? -9.864 4.130 10.807 1.00 92.31 71 TYR A C 1
ATOM 599 O O . TYR A 1 71 ? -9.045 4.102 9.891 1.00 92.31 71 TYR A O 1
ATOM 607 N N . SER A 1 72 ? -10.111 5.251 11.492 1.00 93.56 72 SER A N 1
ATOM 608 C CA . SER A 1 72 ? -9.419 6.520 11.231 1.00 93.56 72 SER A CA 1
ATOM 609 C C . SER A 1 72 ? -7.903 6.397 11.403 1.00 93.56 72 SER A C 1
ATOM 611 O O . SER A 1 72 ? -7.150 6.905 10.574 1.00 93.56 72 SER A O 1
ATOM 613 N N . THR A 1 73 ? -7.451 5.662 12.422 1.00 93.69 73 THR A N 1
ATOM 614 C CA . T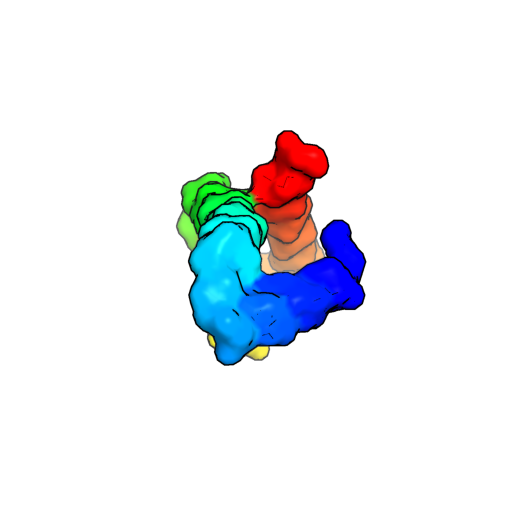HR A 1 73 ? -6.032 5.373 12.660 1.00 93.69 73 THR A CA 1
ATOM 615 C C . THR A 1 73 ? -5.440 4.517 11.544 1.00 93.69 73 THR A C 1
ATOM 617 O O . THR A 1 73 ? -4.355 4.831 11.059 1.00 93.69 73 THR A O 1
ATOM 620 N N . ALA A 1 74 ? -6.147 3.480 11.088 1.00 92.56 74 ALA A N 1
ATOM 621 C CA . ALA A 1 74 ? -5.701 2.649 9.968 1.00 92.56 74 ALA A CA 1
ATOM 622 C C . ALA A 1 74 ? -5.561 3.462 8.669 1.00 92.56 74 ALA A C 1
ATOM 624 O O . ALA A 1 74 ? -4.564 3.339 7.960 1.00 92.56 74 ALA A O 1
ATOM 625 N N . ILE A 1 75 ? -6.509 4.364 8.395 1.00 93.12 75 ILE A N 1
ATOM 626 C CA . ILE A 1 75 ? -6.448 5.278 7.245 1.00 93.12 75 ILE A CA 1
ATOM 627 C C . ILE A 1 75 ? -5.273 6.253 7.362 1.00 93.12 75 ILE A C 1
ATOM 629 O O . ILE A 1 75 ? -4.564 6.472 6.380 1.00 93.12 75 ILE A O 1
ATOM 633 N N . GLN A 1 76 ? -5.043 6.826 8.546 1.00 93.31 76 GLN A N 1
ATOM 634 C CA . GLN A 1 76 ? -3.898 7.704 8.795 1.00 93.31 76 GLN A CA 1
ATOM 635 C C . GLN A 1 76 ? -2.575 6.963 8.560 1.00 93.31 76 GLN A C 1
ATOM 637 O O . GLN A 1 76 ? -1.692 7.487 7.884 1.00 93.31 76 GLN A O 1
ATOM 642 N N . ARG A 1 77 ? -2.455 5.728 9.064 1.00 91.94 77 ARG A N 1
ATOM 643 C CA . ARG A 1 77 ? -1.280 4.874 8.843 1.00 91.94 77 ARG A CA 1
ATOM 644 C C . ARG A 1 77 ? -1.073 4.587 7.360 1.00 91.94 77 ARG A C 1
ATOM 646 O O . ARG A 1 77 ? 0.022 4.822 6.863 1.00 91.94 77 ARG A O 1
ATOM 653 N N . ASN A 1 78 ? -2.126 4.189 6.644 1.00 91.69 78 ASN A N 1
ATOM 654 C CA . ASN A 1 78 ? -2.056 3.931 5.205 1.00 91.69 78 ASN A CA 1
ATOM 655 C C . ASN A 1 78 ? -1.554 5.159 4.428 1.00 91.69 78 ASN A C 1
ATOM 657 O O . ASN A 1 78 ? -0.653 5.053 3.603 1.00 91.69 78 ASN A O 1
ATOM 661 N N . LYS A 1 79 ? -2.077 6.350 4.744 1.00 92.06 79 LYS A N 1
ATOM 662 C CA . LYS A 1 79 ? -1.608 7.603 4.134 1.00 92.06 79 LYS A CA 1
ATOM 663 C C . LYS A 1 79 ? -0.136 7.882 4.431 1.00 92.06 79 LYS A C 1
ATOM 665 O O . LYS A 1 79 ? 0.601 8.231 3.518 1.00 92.06 79 LYS A O 1
ATOM 670 N N . ASN A 1 80 ? 0.293 7.718 5.681 1.00 92.12 80 ASN A N 1
ATOM 671 C CA . ASN A 1 80 ? 1.681 7.967 6.073 1.00 92.12 80 ASN A CA 1
ATOM 672 C C . ASN A 1 80 ? 2.657 7.018 5.365 1.00 92.12 80 ASN A C 1
ATOM 674 O O . ASN A 1 80 ? 3.730 7.449 4.956 1.00 92.12 80 ASN A O 1
ATOM 678 N N . ILE A 1 81 ? 2.276 5.751 5.189 1.00 91.44 81 ILE A N 1
ATOM 679 C CA . ILE A 1 81 ? 3.076 4.753 4.471 1.00 91.44 81 ILE A CA 1
ATOM 680 C C . ILE A 1 81 ? 3.214 5.131 2.998 1.00 91.44 81 ILE A C 1
ATOM 682 O O . ILE A 1 81 ? 4.327 5.186 2.485 1.00 91.44 81 ILE A O 1
ATOM 686 N N . LEU A 1 82 ? 2.106 5.468 2.332 1.00 88.31 82 LEU A N 1
ATOM 687 C CA . LEU A 1 82 ? 2.141 5.916 0.937 1.00 88.31 82 LEU A CA 1
ATOM 688 C C . LEU A 1 82 ? 2.983 7.188 0.773 1.00 88.31 82 LEU A C 1
ATOM 690 O O . LEU A 1 82 ? 3.753 7.289 -0.175 1.00 88.31 82 LEU A O 1
ATOM 694 N N . MET A 1 83 ? 2.897 8.124 1.724 1.00 88.75 83 MET A N 1
ATOM 695 C CA . MET A 1 83 ? 3.722 9.334 1.733 1.00 88.75 83 MET A CA 1
ATOM 696 C C . MET A 1 83 ? 5.213 9.008 1.890 1.00 88.75 83 MET A C 1
ATOM 698 O O . MET A 1 83 ? 6.046 9.606 1.217 1.00 88.75 83 MET A O 1
ATOM 702 N N . LYS A 1 84 ? 5.565 8.046 2.754 1.00 87.38 84 LYS A N 1
ATOM 703 C CA . LYS A 1 84 ? 6.946 7.565 2.898 1.00 87.38 84 LYS A CA 1
ATOM 704 C C . LYS A 1 84 ? 7.456 6.932 1.610 1.00 87.38 84 LYS A C 1
ATOM 706 O O . LYS A 1 84 ? 8.580 7.225 1.218 1.00 87.38 84 LYS A O 1
ATOM 711 N N . ILE A 1 85 ? 6.654 6.085 0.966 1.00 86.12 85 ILE A N 1
ATOM 712 C CA . ILE A 1 85 ? 7.041 5.444 -0.294 1.00 86.12 85 ILE A CA 1
ATOM 713 C C . ILE A 1 85 ? 7.260 6.514 -1.369 1.00 86.12 85 ILE A C 1
ATOM 715 O O . ILE A 1 85 ? 8.325 6.554 -1.975 1.00 86.12 85 ILE A O 1
ATOM 719 N N . LEU A 1 86 ? 6.309 7.441 -1.523 1.00 83.62 86 LEU A N 1
ATOM 720 C CA . LEU A 1 86 ? 6.402 8.538 -2.486 1.00 83.62 86 LEU A CA 1
ATOM 721 C C . LEU A 1 86 ? 7.647 9.403 -2.256 1.00 83.62 86 LEU A C 1
ATOM 723 O O . LEU A 1 86 ? 8.375 9.677 -3.198 1.00 83.62 86 LEU A O 1
ATOM 727 N N . ASN A 1 87 ? 7.937 9.779 -1.009 1.00 82.25 87 ASN A N 1
ATOM 728 C CA . ASN A 1 87 ? 9.113 10.590 -0.687 1.00 82.25 87 ASN A CA 1
ATOM 729 C C . ASN A 1 87 ? 10.444 9.883 -0.975 1.00 82.25 87 ASN A C 1
ATOM 731 O O . ASN A 1 87 ? 11.438 10.569 -1.170 1.00 82.25 87 ASN A O 1
ATOM 735 N N . ASN A 1 88 ? 10.490 8.547 -0.957 1.00 75.06 88 ASN A N 1
ATOM 736 C CA . ASN A 1 88 ? 11.702 7.807 -1.318 1.00 75.06 88 ASN A CA 1
ATOM 737 C C . ASN A 1 88 ? 11.860 7.684 -2.841 1.00 75.06 88 ASN A C 1
ATOM 739 O O . ASN A 1 88 ? 12.985 7.723 -3.318 1.00 75.06 88 ASN A O 1
ATOM 743 N N . ILE A 1 89 ? 10.756 7.567 -3.587 1.00 72.94 89 ILE A N 1
ATOM 744 C CA . ILE A 1 89 ? 10.771 7.436 -5.055 1.00 72.94 89 ILE A CA 1
ATOM 745 C C . ILE A 1 89 ? 10.955 8.803 -5.736 1.00 72.94 89 ILE A C 1
ATOM 747 O O . ILE A 1 89 ? 11.653 8.918 -6.731 1.00 72.94 89 ILE A O 1
ATOM 751 N N . SER A 1 90 ? 10.369 9.874 -5.197 1.00 62.03 90 SER A N 1
ATOM 752 C CA . SER A 1 90 ? 10.455 11.232 -5.762 1.00 62.03 90 SER A CA 1
ATOM 753 C C . SER A 1 90 ? 11.738 11.990 -5.388 1.00 62.03 90 SER A C 1
ATOM 755 O O . SER A 1 90 ? 11.734 13.218 -5.373 1.00 62.03 90 SER A O 1
ATOM 757 N N . LEU A 1 91 ? 12.832 11.294 -5.057 1.00 52.88 91 LEU A N 1
ATOM 758 C CA . LEU A 1 91 ? 14.139 11.923 -4.804 1.00 52.88 91 LEU A CA 1
ATOM 759 C C . LEU A 1 91 ? 14.892 12.334 -6.089 1.00 52.88 91 LEU A C 1
ATOM 761 O O . LEU A 1 91 ? 16.055 12.731 -5.999 1.00 52.88 91 LEU A O 1
ATOM 765 N N . TYR A 1 92 ? 14.220 12.316 -7.243 1.00 44.22 92 TYR A N 1
ATOM 766 C CA . TYR A 1 92 ? 14.708 12.817 -8.531 1.00 44.22 92 TYR A CA 1
ATOM 767 C C . TYR A 1 92 ? 13.806 13.910 -9.111 1.00 44.22 92 TYR A C 1
ATOM 769 O O . TYR A 1 92 ? 12.565 13.738 -9.101 1.00 44.22 92 TYR A O 1
#

Organism: Clostridium beijerinckii (NCBI:txid1520)